Protein AF-A0A653XMH1-F1 (afdb_monomer_lite)

pLDDT: mean 83.37, std 12.78, range [44.31, 96.31]

Radius of gyration: 22.9 Å; chains: 1; bounding box: 42×37×76 Å

Secondary structure (DSSP, 8-state):
-PPPP--PPPTT-HHHHHHHHHHHHHHHHHHHHHTHHHHHHHHHHHHHHTTT-HHHHHHHHHHHTTS--HHHHHTT---SHHHHHHHHHHHHHHHHHHHHS----------

Foldseek 3Di:
DDDDPPPPDDCPGPVNVVVVVVVVVVVVVVVCVVCVVVVVVVLLVCLCVQVVHDLSVVVSVCVVVVVDHPVCLCVVVDVDPSSVVVNVVVVVVVVVVVVVPPPPPPPPDDD

Structure (mmCIF, N/CA/C/O backbone):
data_AF-A0A653XMH1-F1
#
_entry.id   AF-A0A653XMH1-F1
#
loop_
_atom_site.group_PDB
_atom_site.id
_atom_site.type_symbol
_atom_site.label_atom_id
_atom_site.label_alt_id
_atom_site.label_comp_id
_atom_site.label_asym_id
_atom_site.label_entity_id
_atom_site.label_seq_id
_atom_site.pdbx_PDB_ins_code
_atom_site.Cartn_x
_atom_site.Cartn_y
_atom_site.Cartn_z
_atom_site.occupancy
_atom_site.B_iso_or_equiv
_atom_site.auth_seq_id
_atom_site.auth_comp_id
_atom_site.auth_asym_id
_atom_site.auth_atom_id
_atom_site.pdbx_PDB_model_num
ATOM 1 N N . MET A 1 1 ? 11.667 9.298 -60.802 1.00 47.53 1 MET A N 1
ATOM 2 C CA . MET A 1 1 ? 12.768 8.736 -59.993 1.00 47.53 1 MET A CA 1
ATOM 3 C C . MET A 1 1 ? 12.244 8.487 -58.587 1.00 47.53 1 MET A C 1
ATOM 5 O O . MET A 1 1 ? 11.950 9.472 -57.920 1.00 47.53 1 MET A O 1
ATOM 9 N N . PRO A 1 2 ? 12.027 7.234 -58.154 1.00 53.34 2 PRO A N 1
ATOM 10 C CA . PRO A 1 2 ? 11.704 6.951 -56.759 1.00 53.34 2 PRO A CA 1
ATOM 11 C C . PRO A 1 2 ? 12.974 7.148 -55.913 1.00 53.34 2 PRO A C 1
ATOM 13 O O . PRO A 1 2 ? 14.045 6.677 -56.297 1.00 53.34 2 PRO A O 1
ATOM 16 N N . GLY A 1 3 ? 12.877 7.914 -54.824 1.00 49.59 3 GLY A N 1
ATOM 17 C CA . GLY A 1 3 ? 13.991 8.148 -53.899 1.00 49.59 3 GLY A CA 1
ATOM 18 C C . GLY A 1 3 ? 14.441 6.857 -53.201 1.00 49.59 3 GLY A C 1
ATOM 19 O O . GLY A 1 3 ? 13.668 5.895 -53.156 1.00 49.59 3 GLY A O 1
ATOM 20 N N . PRO A 1 4 ? 15.683 6.801 -52.685 1.00 58.59 4 PRO A N 1
ATOM 21 C CA . PRO A 1 4 ? 16.181 5.616 -51.996 1.00 58.59 4 PRO A CA 1
ATOM 22 C C . PRO A 1 4 ? 15.301 5.296 -50.776 1.00 58.59 4 PRO A C 1
ATOM 24 O O . PRO A 1 4 ? 14.762 6.219 -50.161 1.00 58.59 4 PRO A O 1
ATOM 27 N N . PRO A 1 5 ? 15.142 4.009 -50.415 1.00 58.31 5 PRO A N 1
ATOM 28 C CA . PRO A 1 5 ? 14.391 3.637 -49.227 1.00 58.31 5 PRO A CA 1
ATOM 29 C C . PRO A 1 5 ? 15.066 4.268 -48.012 1.00 58.31 5 PRO A C 1
ATOM 31 O O . PRO A 1 5 ? 16.265 4.082 -47.801 1.00 58.31 5 PRO A O 1
ATOM 34 N N . GLU A 1 6 ? 14.301 5.018 -47.222 1.00 60.41 6 GLU A N 1
ATOM 35 C CA . GLU A 1 6 ? 14.738 5.497 -45.917 1.00 60.41 6 GLU A CA 1
ATOM 36 C C . GLU A 1 6 ? 14.979 4.274 -45.027 1.00 60.41 6 GLU A C 1
ATOM 38 O O . GLU A 1 6 ? 14.080 3.745 -44.374 1.00 60.41 6 GLU A O 1
ATOM 43 N N . THR A 1 7 ? 16.202 3.749 -45.064 1.00 66.38 7 THR A N 1
ATOM 44 C CA . THR A 1 7 ? 16.659 2.726 -44.134 1.00 66.38 7 THR A CA 1
ATOM 45 C C . THR A 1 7 ? 16.568 3.325 -42.744 1.00 66.38 7 THR A C 1
ATOM 47 O O . THR A 1 7 ? 17.340 4.215 -42.388 1.00 66.38 7 THR A O 1
ATOM 50 N N . GLY A 1 8 ? 15.572 2.863 -41.989 1.00 62.50 8 GLY A N 1
ATOM 51 C CA . GLY A 1 8 ? 15.353 3.274 -40.614 1.00 62.50 8 GLY A CA 1
ATOM 52 C C . GLY A 1 8 ? 16.604 3.087 -39.746 1.00 62.50 8 GLY A C 1
ATOM 53 O O . GLY A 1 8 ? 17.553 2.399 -40.129 1.00 62.50 8 GLY A O 1
ATOM 54 N N . PRO A 1 9 ? 16.608 3.690 -38.551 1.00 68.06 9 PRO A N 1
ATOM 55 C CA . PRO A 1 9 ? 17.776 3.716 -37.686 1.00 68.06 9 PRO A CA 1
ATOM 56 C C . PRO A 1 9 ? 18.303 2.304 -37.398 1.00 68.06 9 PRO A C 1
ATOM 58 O O . PRO A 1 9 ? 17.546 1.442 -36.938 1.00 68.06 9 PRO A O 1
ATOM 61 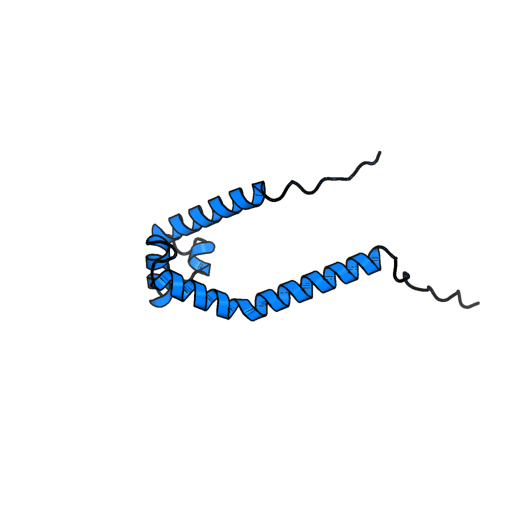N N . GLY A 1 10 ? 19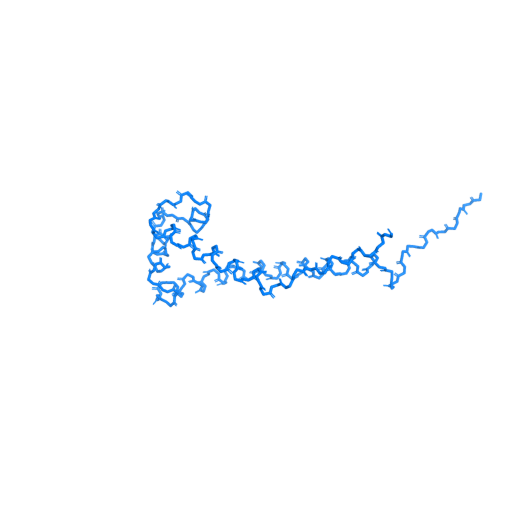.595 2.095 -37.676 1.00 71.00 10 GLY A N 1
ATOM 62 C CA . GLY A 1 10 ? 20.308 0.837 -37.448 1.00 71.00 10 GLY A CA 1
ATOM 63 C C . GLY A 1 10 ? 20.349 0.412 -35.970 1.00 71.00 10 GLY A C 1
ATOM 64 O O . GLY A 1 10 ? 19.949 1.176 -35.090 1.00 71.00 10 GLY A O 1
ATOM 65 N N . PRO A 1 11 ? 20.836 -0.802 -35.664 1.00 68.38 11 PRO A N 1
ATOM 66 C CA . PRO A 1 11 ? 20.733 -1.409 -34.331 1.00 68.38 11 PRO A CA 1
ATOM 67 C C . PRO A 1 11 ? 21.421 -0.606 -33.213 1.00 68.38 11 PRO A C 1
ATOM 69 O O . PRO A 1 11 ? 20.916 -0.571 -32.093 1.00 68.38 11 PRO A O 1
ATOM 72 N N . ASP A 1 12 ? 22.506 0.110 -33.520 1.00 77.12 12 ASP A N 1
ATOM 73 C CA . ASP A 1 12 ? 23.229 0.957 -32.557 1.00 77.12 12 ASP A CA 1
ATOM 74 C C . ASP A 1 12 ? 22.674 2.382 -32.436 1.00 77.12 12 ASP A C 1
ATOM 76 O O . ASP A 1 12 ? 23.215 3.221 -31.711 1.00 77.12 12 ASP A O 1
ATOM 80 N N . HIS A 1 13 ? 21.583 2.684 -33.140 1.00 84.38 13 HIS A N 1
ATOM 81 C CA . HIS A 1 13 ? 21.023 4.022 -33.152 1.00 84.38 13 HIS A CA 1
ATOM 82 C C . HIS A 1 13 ? 20.427 4.390 -31.781 1.00 84.38 13 HIS A C 1
ATOM 84 O O . HIS A 1 13 ? 19.673 3.604 -31.196 1.00 84.38 13 HIS A O 1
ATOM 90 N N . PRO A 1 14 ? 20.668 5.612 -31.271 1.00 85.00 14 PRO A N 1
ATOM 91 C CA . PRO A 1 14 ? 20.212 6.033 -29.945 1.00 85.00 14 PRO A CA 1
ATOM 92 C C . PRO A 1 14 ? 18.695 5.906 -29.745 1.00 85.00 14 PRO A C 1
ATOM 94 O O . PRO A 1 14 ? 18.259 5.501 -28.670 1.00 85.00 14 PRO A O 1
ATOM 97 N N . LEU A 1 15 ? 17.887 6.165 -30.782 1.00 85.38 15 LEU A N 1
ATOM 98 C CA . LEU A 1 15 ? 16.431 5.952 -30.711 1.00 85.38 15 LEU A CA 1
ATOM 99 C C . LEU A 1 15 ? 16.059 4.474 -30.520 1.00 85.38 15 LEU A C 1
ATOM 101 O O . LEU A 1 15 ? 15.177 4.179 -29.723 1.00 85.38 15 LEU A O 1
ATOM 105 N N . ARG A 1 16 ? 16.770 3.537 -31.164 1.00 83.50 16 ARG A N 1
ATOM 106 C CA . ARG A 1 16 ? 16.539 2.094 -30.982 1.00 83.50 16 ARG A CA 1
ATOM 107 C C . ARG A 1 16 ? 16.904 1.640 -29.575 1.00 83.50 16 ARG A C 1
ATOM 109 O O . ARG A 1 16 ? 16.170 0.870 -28.961 1.00 83.50 16 ARG A O 1
ATOM 116 N N . ARG A 1 17 ? 17.994 2.177 -29.020 1.00 85.31 17 ARG A N 1
ATOM 117 C CA . ARG A 1 17 ? 18.377 1.924 -27.626 1.00 85.31 17 ARG A CA 1
ATOM 118 C C . ARG A 1 17 ? 17.341 2.483 -26.642 1.00 85.31 17 ARG A C 1
ATOM 120 O O . ARG A 1 17 ? 16.994 1.798 -25.685 1.00 85.31 17 ARG A O 1
ATOM 127 N N . LEU A 1 18 ? 16.809 3.682 -26.890 1.00 90.44 18 LEU A N 1
ATOM 128 C CA . LEU A 1 18 ? 15.744 4.275 -26.073 1.00 90.44 18 LEU A CA 1
ATOM 129 C C . LEU A 1 18 ? 14.453 3.443 -26.131 1.00 90.44 18 LEU A C 1
ATOM 131 O O . LEU A 1 18 ? 13.849 3.174 -25.095 1.00 90.44 18 LEU A O 1
ATOM 135 N N . GLU A 1 19 ? 14.052 2.998 -27.323 1.00 89.69 19 GLU A N 1
ATOM 136 C CA . GLU A 1 19 ? 12.897 2.114 -27.521 1.00 89.69 19 GLU A CA 1
ATOM 137 C C . GLU A 1 19 ? 13.053 0.800 -26.748 1.00 89.69 19 GLU A C 1
ATOM 139 O O . GLU A 1 19 ? 12.112 0.373 -26.075 1.00 89.69 19 GLU A O 1
ATOM 144 N N . ALA A 1 20 ? 14.246 0.198 -26.783 1.00 88.50 20 ALA A N 1
ATOM 145 C CA . ALA A 1 20 ? 14.560 -1.019 -26.042 1.00 88.50 20 ALA A CA 1
ATOM 146 C C . ALA A 1 20 ? 14.493 -0.809 -24.518 1.00 88.50 20 ALA A C 1
ATOM 148 O O . ALA A 1 20 ? 13.884 -1.613 -23.811 1.00 88.50 20 ALA A O 1
ATOM 149 N N . VAL A 1 21 ? 15.041 0.298 -24.003 1.00 91.50 21 VAL A N 1
ATOM 150 C CA . VAL A 1 21 ? 14.936 0.655 -22.575 1.00 91.50 21 VAL A CA 1
ATOM 151 C C . VAL A 1 21 ? 13.478 0.884 -22.176 1.00 91.50 21 VAL A C 1
ATOM 153 O O . VAL A 1 21 ? 13.025 0.352 -21.164 1.00 91.50 21 VAL A O 1
ATOM 156 N N . ALA A 1 22 ? 12.710 1.613 -22.986 1.00 91.12 22 ALA A N 1
ATOM 157 C CA . ALA A 1 22 ? 11.294 1.852 -22.726 1.00 91.12 22 ALA A CA 1
ATOM 158 C C . ALA A 1 22 ? 10.480 0.547 -22.738 1.00 91.12 22 ALA A C 1
ATOM 160 O O . ALA A 1 22 ? 9.577 0.374 -21.918 1.00 91.12 22 ALA A O 1
ATOM 161 N N . ALA A 1 23 ? 10.800 -0.389 -23.637 1.00 91.69 23 ALA A N 1
ATOM 162 C CA . ALA A 1 23 ? 10.188 -1.715 -23.667 1.00 91.69 23 ALA A CA 1
ATOM 163 C C . ALA A 1 23 ? 10.539 -2.533 -22.415 1.00 91.69 23 ALA A C 1
ATOM 165 O O . ALA A 1 23 ? 9.647 -3.137 -21.820 1.00 91.69 23 ALA A O 1
ATOM 166 N N . SER A 1 24 ? 11.797 -2.487 -21.968 1.00 90.62 24 SER A N 1
ATOM 167 C CA . SER A 1 24 ? 12.235 -3.142 -20.731 1.00 90.62 24 SER A CA 1
ATOM 168 C C . SER A 1 24 ? 11.515 -2.584 -19.501 1.00 90.62 24 SER A C 1
ATOM 170 O O . SER A 1 24 ? 11.005 -3.355 -18.691 1.00 90.62 24 SER A O 1
ATOM 172 N N . LEU A 1 25 ? 11.404 -1.256 -19.389 1.00 90.00 25 LEU A N 1
ATOM 173 C CA . LEU A 1 25 ? 10.690 -0.596 -18.290 1.00 90.00 25 LEU A CA 1
ATOM 174 C C . LEU A 1 25 ? 9.203 -0.966 -18.268 1.00 90.00 25 LEU A C 1
ATOM 176 O O . LEU A 1 25 ? 8.656 -1.234 -17.200 1.00 90.00 25 LEU A O 1
ATOM 180 N N . ARG A 1 26 ? 8.547 -1.033 -19.434 1.00 90.75 26 ARG A N 1
ATOM 181 C CA . ARG A 1 26 ? 7.156 -1.507 -19.531 1.00 90.75 26 ARG A CA 1
ATOM 182 C C . ARG A 1 26 ? 7.024 -2.954 -19.059 1.00 90.75 26 ARG A C 1
ATOM 184 O O . ARG A 1 26 ? 6.193 -3.231 -18.203 1.00 90.75 26 ARG A O 1
ATOM 191 N N . ALA A 1 27 ? 7.889 -3.848 -19.535 1.00 90.44 27 ALA A N 1
ATOM 192 C CA . ALA A 1 27 ? 7.873 -5.254 -19.136 1.00 90.44 27 ALA A CA 1
ATOM 193 C C . ALA A 1 27 ? 8.169 -5.452 -17.637 1.00 90.44 27 ALA A C 1
ATOM 195 O O . ALA A 1 27 ? 7.649 -6.368 -17.002 1.00 90.44 27 ALA A O 1
ATOM 196 N N . GLU A 1 28 ? 9.026 -4.622 -17.045 1.00 88.19 28 GLU A N 1
ATOM 197 C CA . GLU A 1 28 ? 9.273 -4.622 -15.603 1.00 88.19 28 GLU A CA 1
ATOM 198 C C . GLU A 1 28 ? 8.065 -4.103 -14.817 1.00 88.19 28 GLU A C 1
ATOM 200 O O . GLU A 1 28 ? 7.640 -4.741 -13.854 1.00 88.19 28 GLU A O 1
ATOM 205 N N . HIS A 1 29 ? 7.458 -3.005 -15.264 1.00 82.44 29 HIS A N 1
ATOM 206 C CA . HIS A 1 29 ? 6.239 -2.468 -14.669 1.00 82.44 29 HIS A CA 1
ATOM 207 C C . HIS A 1 29 ? 5.084 -3.477 -14.728 1.00 82.44 29 HIS A C 1
ATOM 209 O O . HIS A 1 29 ? 4.406 -3.676 -13.721 1.00 82.44 29 HIS A O 1
ATOM 215 N N . ASP A 1 30 ? 4.893 -4.177 -15.846 1.00 87.94 30 ASP A N 1
ATOM 216 C CA . ASP A 1 30 ? 3.840 -5.187 -15.992 1.00 87.94 30 ASP A CA 1
ATOM 217 C C . ASP A 1 30 ? 4.076 -6.392 -15.073 1.00 87.94 30 ASP A C 1
ATOM 219 O O . ASP A 1 30 ? 3.157 -6.831 -14.377 1.00 87.94 30 ASP A O 1
ATOM 223 N N . ARG A 1 31 ? 5.324 -6.871 -14.969 1.00 87.56 31 ARG A N 1
ATOM 224 C CA . ARG A 1 31 ? 5.705 -7.907 -13.991 1.00 87.56 31 ARG A CA 1
ATOM 225 C C . ARG A 1 31 ? 5.468 -7.447 -12.556 1.00 87.56 31 ARG A C 1
ATOM 227 O O . ARG A 1 31 ? 4.946 -8.200 -11.731 1.00 87.56 31 ARG A O 1
ATOM 234 N N . TRP A 1 32 ? 5.802 -6.195 -12.252 1.00 83.75 32 TRP A N 1
ATOM 235 C CA . TRP A 1 32 ? 5.518 -5.618 -10.948 1.00 83.75 32 TRP A CA 1
ATOM 236 C C . TRP A 1 32 ? 4.008 -5.602 -10.692 1.00 83.75 32 TRP A C 1
ATOM 238 O O . TRP A 1 32 ? 3.572 -6.091 -9.649 1.00 83.75 32 TRP A O 1
ATOM 248 N N . ARG A 1 33 ? 3.185 -5.136 -11.637 1.00 83.44 33 ARG A N 1
ATOM 249 C CA . ARG A 1 33 ? 1.718 -5.138 -11.500 1.00 83.44 33 ARG A CA 1
ATOM 250 C C . ARG A 1 33 ? 1.155 -6.542 -11.304 1.00 83.44 33 ARG A C 1
ATOM 252 O O . ARG A 1 33 ? 0.301 -6.704 -10.434 1.00 83.44 33 ARG A O 1
ATOM 259 N N . ALA A 1 34 ? 1.660 -7.542 -12.026 1.00 84.50 34 ALA A N 1
ATOM 260 C CA . ALA A 1 34 ? 1.207 -8.928 -11.911 1.00 84.50 34 ALA A CA 1
ATOM 261 C C . ALA A 1 34 ? 1.349 -9.471 -10.475 1.00 84.50 34 ALA A C 1
ATOM 263 O O . ALA A 1 34 ? 0.414 -10.058 -9.942 1.00 84.50 34 ALA A O 1
ATOM 264 N N . GLY A 1 35 ? 2.463 -9.181 -9.792 1.00 84.81 35 GLY A N 1
ATOM 265 C CA . GLY A 1 35 ? 2.666 -9.583 -8.389 1.00 84.81 35 GLY A CA 1
ATOM 266 C C . GLY A 1 35 ? 2.084 -8.622 -7.340 1.00 84.81 35 GLY A C 1
ATOM 267 O O . GLY A 1 35 ? 2.332 -8.781 -6.144 1.00 84.81 35 GLY A O 1
ATOM 268 N N . SER A 1 36 ? 1.374 -7.564 -7.744 1.00 83.94 36 SER A N 1
ATOM 269 C CA . SER A 1 36 ? 0.930 -6.519 -6.809 1.00 83.94 36 SER A CA 1
ATOM 270 C C . SER A 1 36 ? -0.104 -7.020 -5.799 1.00 83.94 36 SER A C 1
ATOM 272 O O . SER A 1 36 ? -0.011 -6.660 -4.623 1.00 83.94 36 SER A O 1
ATOM 274 N N . ALA A 1 37 ? -1.025 -7.886 -6.232 1.00 81.75 37 ALA A N 1
ATOM 275 C CA . ALA A 1 37 ? -2.056 -8.477 -5.383 1.00 81.75 37 ALA A CA 1
ATOM 276 C C . ALA A 1 37 ? -1.450 -9.380 -4.299 1.00 81.75 37 ALA A C 1
ATOM 278 O O . ALA A 1 37 ? -1.771 -9.233 -3.122 1.00 81.75 37 ALA A O 1
ATOM 279 N N . GLU A 1 38 ? -0.505 -10.245 -4.672 1.00 86.88 38 GLU A N 1
ATOM 280 C CA . GLU A 1 38 ? 0.199 -11.123 -3.733 1.00 86.88 38 GLU A CA 1
ATOM 281 C C . GLU A 1 38 ? 0.990 -10.315 -2.699 1.00 86.88 38 GLU A C 1
ATOM 283 O O . GLU A 1 38 ? 0.866 -10.532 -1.493 1.00 86.88 38 GLU A O 1
ATOM 288 N N . ARG A 1 39 ? 1.730 -9.290 -3.142 1.00 87.69 39 ARG A N 1
ATOM 289 C CA . ARG A 1 39 ? 2.450 -8.400 -2.220 1.00 87.69 39 ARG A CA 1
ATOM 290 C C . ARG A 1 39 ? 1.503 -7.618 -1.309 1.00 87.69 39 ARG A C 1
ATOM 292 O O . ARG A 1 39 ? 1.849 -7.356 -0.158 1.00 87.69 39 ARG A O 1
ATOM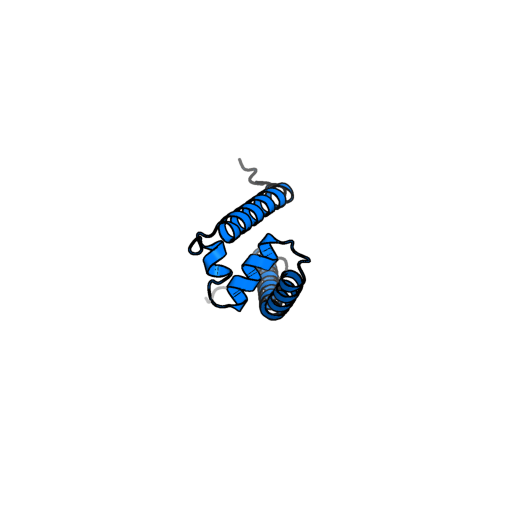 299 N N . ALA A 1 40 ? 0.330 -7.218 -1.800 1.00 85.12 40 ALA A N 1
ATOM 300 C CA . ALA A 1 40 ? -0.687 -6.569 -0.977 1.00 85.12 40 ALA A CA 1
ATOM 301 C C . ALA A 1 40 ? -1.240 -7.530 0.086 1.00 85.12 40 ALA A C 1
ATOM 303 O O . ALA A 1 40 ? -1.329 -7.146 1.252 1.00 85.12 40 ALA A O 1
ATOM 304 N N . ALA A 1 41 ? -1.517 -8.783 -0.281 1.00 87.50 41 ALA A N 1
ATOM 305 C CA . ALA A 1 41 ? -1.952 -9.819 0.650 1.00 87.50 41 ALA A CA 1
ATOM 306 C C . ALA A 1 41 ? -0.886 -10.112 1.720 1.00 87.50 41 ALA A C 1
ATOM 308 O O . ALA A 1 41 ? -1.202 -10.133 2.911 1.00 87.50 41 ALA A O 1
ATOM 309 N N . ALA A 1 42 ? 0.383 -10.247 1.319 1.00 91.00 42 ALA A N 1
ATOM 310 C CA . ALA A 1 42 ? 1.503 -10.462 2.233 1.00 91.00 42 ALA A CA 1
ATOM 311 C C . ALA A 1 42 ? 1.662 -9.305 3.234 1.00 91.00 42 ALA A C 1
ATOM 313 O O . ALA A 1 42 ? 1.775 -9.537 4.439 1.00 91.00 42 ALA A O 1
ATOM 314 N N . ARG A 1 43 ? 1.590 -8.052 2.760 1.00 87.75 43 ARG A N 1
ATOM 315 C CA . ARG A 1 43 ? 1.620 -6.868 3.635 1.00 87.75 43 ARG A CA 1
ATOM 316 C C . ARG A 1 43 ? 0.418 -6.805 4.570 1.00 87.75 43 ARG A C 1
ATOM 318 O O . ARG A 1 43 ? 0.599 -6.501 5.744 1.00 87.75 43 ARG A O 1
ATOM 325 N N . GLY A 1 44 ? -0.782 -7.124 4.086 1.00 90.31 44 GLY A N 1
ATOM 326 C CA . GLY A 1 44 ? -1.979 -7.193 4.926 1.00 90.31 44 GLY A CA 1
ATOM 327 C C . GLY A 1 44 ? -1.841 -8.242 6.032 1.00 90.31 44 GLY A C 1
ATOM 328 O O . GLY A 1 44 ? -2.184 -7.985 7.184 1.00 90.31 44 GLY A O 1
ATOM 329 N N . ALA A 1 45 ? -1.264 -9.405 5.719 1.00 91.69 45 ALA A N 1
ATOM 330 C CA . ALA A 1 45 ? -0.984 -10.441 6.707 1.00 91.69 45 ALA A CA 1
ATOM 331 C C . ALA A 1 45 ? 0.059 -9.988 7.748 1.00 91.69 45 ALA A C 1
ATOM 333 O O . ALA A 1 45 ? -0.173 -10.152 8.945 1.00 91.69 45 ALA A O 1
ATOM 334 N N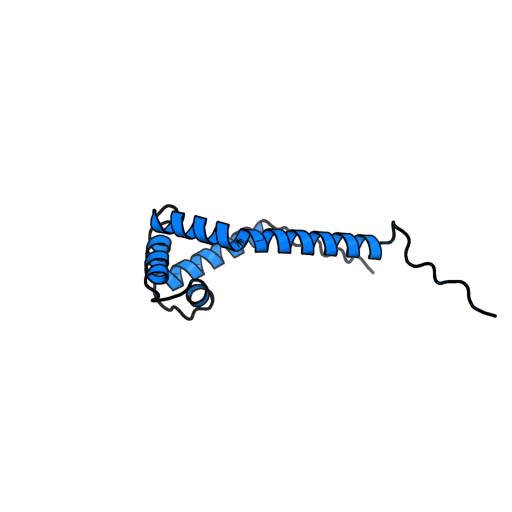 . ALA A 1 46 ? 1.159 -9.364 7.316 1.00 91.38 46 ALA A N 1
ATOM 335 C CA . ALA A 1 46 ? 2.173 -8.801 8.212 1.00 91.38 46 ALA A CA 1
ATOM 336 C C . ALA A 1 46 ? 1.600 -7.696 9.120 1.00 91.38 46 ALA A C 1
ATOM 338 O O . ALA A 1 46 ? 1.856 -7.672 10.325 1.00 91.38 46 ALA A O 1
ATOM 339 N N . ALA A 1 47 ? 0.754 -6.820 8.569 1.00 92.06 47 ALA A N 1
ATOM 340 C CA . ALA A 1 47 ? 0.045 -5.793 9.325 1.00 92.06 47 ALA A CA 1
ATOM 341 C C . ALA A 1 47 ? -0.856 -6.400 10.410 1.00 92.06 47 ALA A C 1
ATOM 343 O O . ALA A 1 47 ? -0.785 -5.978 11.562 1.00 92.06 47 ALA A O 1
ATOM 344 N N . ARG A 1 48 ? -1.648 -7.432 10.081 1.00 91.38 48 ARG A N 1
ATOM 345 C CA . ARG A 1 48 ? -2.507 -8.134 11.056 1.00 91.38 48 ARG A CA 1
ATOM 346 C C . ARG A 1 48 ? -1.713 -8.750 12.209 1.00 91.38 48 ARG A C 1
ATOM 348 O O . ARG A 1 48 ? -2.146 -8.658 13.360 1.00 91.38 48 ARG A O 1
ATOM 355 N N . ARG A 1 49 ? -0.543 -9.324 11.909 1.00 93.56 49 ARG A N 1
ATOM 356 C CA . ARG A 1 49 ? 0.392 -9.871 12.909 1.00 93.56 49 ARG A CA 1
ATOM 357 C C . ARG A 1 49 ? 1.117 -8.793 13.724 1.00 93.56 49 ARG A C 1
ATOM 359 O O . ARG A 1 49 ? 1.708 -9.110 14.746 1.00 93.56 49 ARG A O 1
ATOM 366 N N . GLY A 1 50 ? 1.038 -7.525 13.315 1.00 89.69 50 GLY A N 1
ATOM 367 C CA . GLY A 1 50 ? 1.678 -6.402 14.003 1.00 89.69 50 GLY A CA 1
ATOM 368 C C . GLY A 1 50 ? 3.147 -6.186 13.641 1.00 89.69 50 GLY A C 1
ATOM 369 O O . GLY A 1 50 ? 3.790 -5.324 14.231 1.00 89.69 50 GLY A O 1
ATOM 370 N N . GLU A 1 51 ? 3.670 -6.898 12.642 1.00 92.19 51 GLU A N 1
ATOM 371 C CA . GLU A 1 51 ? 5.075 -6.811 12.207 1.00 92.19 51 GLU A CA 1
ATOM 372 C C . GLU A 1 51 ? 5.424 -5.443 11.608 1.00 92.19 51 GLU A C 1
ATOM 374 O O . GLU A 1 51 ? 6.576 -5.024 11.617 1.00 92.19 51 GLU A O 1
ATOM 379 N N . LEU A 1 52 ? 4.414 -4.724 11.110 1.00 85.50 52 LEU A N 1
ATOM 380 C CA . LEU A 1 52 ? 4.551 -3.375 10.553 1.00 85.50 52 LEU A CA 1
ATOM 381 C C . LEU A 1 52 ? 4.290 -2.271 11.595 1.00 85.50 52 LEU A C 1
ATOM 383 O O . LEU A 1 52 ? 4.202 -1.094 11.248 1.00 85.50 52 LEU A O 1
ATOM 387 N N . GLY A 1 53 ? 4.153 -2.648 12.868 1.00 87.31 53 GLY A N 1
ATOM 388 C CA . GLY A 1 53 ? 3.895 -1.746 13.981 1.00 87.31 53 GLY A CA 1
ATOM 389 C C . GLY A 1 53 ? 2.406 -1.550 14.309 1.00 87.31 53 GLY A C 1
ATOM 390 O O . GLY A 1 53 ? 1.517 -1.872 13.513 1.00 87.31 53 GLY A O 1
ATOM 391 N N . PRO A 1 54 ? 2.113 -1.000 15.502 1.00 86.75 54 PRO A N 1
ATOM 392 C CA . PRO A 1 54 ? 0.757 -0.935 16.049 1.00 86.75 54 PRO A CA 1
ATOM 393 C C . PRO A 1 54 ? -0.193 -0.055 15.225 1.00 86.75 54 PRO A C 1
ATOM 395 O O . PRO A 1 54 ? -1.329 -0.455 14.989 1.00 86.75 54 PRO A O 1
ATOM 398 N N . GLY A 1 55 ? 0.273 1.090 14.712 1.00 87.50 55 GLY A N 1
ATOM 399 C CA . GLY A 1 55 ? -0.566 1.981 13.897 1.00 87.50 55 GLY A CA 1
ATOM 400 C C . GLY A 1 55 ? -0.971 1.372 12.549 1.00 87.50 55 GLY A C 1
ATOM 401 O O . GLY A 1 55 ? -2.088 1.578 12.079 1.00 87.50 55 GLY A O 1
ATOM 402 N N . VAL A 1 56 ? -0.094 0.567 11.939 1.00 89.81 56 VAL A N 1
ATOM 403 C CA . VAL A 1 56 ? -0.402 -0.146 10.689 1.00 89.81 56 VAL A CA 1
ATOM 404 C C . VAL A 1 56 ? -1.363 -1.304 10.949 1.00 89.81 56 VAL A C 1
ATOM 406 O O . VAL A 1 56 ? -2.268 -1.533 10.150 1.00 89.81 56 VAL A O 1
ATOM 409 N N . ARG A 1 57 ? -1.218 -2.001 12.082 1.00 93.38 57 ARG A N 1
ATOM 410 C CA . ARG A 1 57 ? -2.164 -3.040 12.509 1.00 93.38 57 ARG A CA 1
ATOM 411 C C . ARG A 1 57 ? -3.566 -2.477 12.737 1.00 93.38 57 ARG A C 1
ATOM 413 O O . ARG A 1 57 ? -4.535 -3.066 12.266 1.00 93.38 57 ARG A O 1
ATOM 420 N N . GLU A 1 58 ? -3.673 -1.333 13.410 1.00 92.31 58 GLU A N 1
ATOM 421 C CA . GLU A 1 58 ? -4.946 -0.633 13.622 1.00 92.31 58 GLU A CA 1
ATOM 422 C C . GLU A 1 58 ? -5.601 -0.240 12.290 1.00 92.31 58 GLU A C 1
ATOM 424 O O . GLU A 1 58 ? -6.771 -0.547 12.051 1.00 92.31 58 GLU A O 1
ATOM 429 N N . LEU A 1 59 ? -4.836 0.376 11.381 1.00 94.00 59 LEU A N 1
ATOM 430 C CA . LEU A 1 59 ? -5.324 0.726 10.047 1.00 94.00 59 LEU A CA 1
ATOM 431 C C . LEU A 1 59 ? -5.765 -0.493 9.244 1.00 94.00 59 LEU A C 1
ATOM 433 O O . LEU A 1 59 ? -6.819 -0.448 8.614 1.00 94.00 59 LEU A O 1
ATOM 437 N N . GLN A 1 60 ? -5.003 -1.586 9.287 1.00 94.62 60 GLN A N 1
ATOM 438 C CA . GLN A 1 60 ? -5.387 -2.815 8.604 1.00 94.62 60 GLN A CA 1
ATOM 439 C C . GLN A 1 60 ? -6.686 -3.387 9.177 1.00 94.62 60 GLN A C 1
ATOM 441 O O . GLN A 1 60 ? -7.535 -3.809 8.402 1.00 94.62 60 GLN A O 1
ATOM 446 N N . GLY A 1 61 ? -6.894 -3.325 10.496 1.00 94.38 61 GLY A N 1
ATOM 447 C CA . GLY A 1 61 ? -8.169 -3.699 11.111 1.00 94.38 61 GLY A CA 1
ATOM 448 C C . GLY A 1 61 ? -9.342 -2.856 10.601 1.00 94.38 61 GLY A C 1
ATOM 449 O O . GLY A 1 61 ? -10.405 -3.393 10.303 1.00 94.38 61 GLY A O 1
ATOM 450 N N . ARG A 1 62 ? -9.145 -1.544 10.417 1.00 94.94 62 ARG A N 1
ATOM 451 C CA . ARG A 1 62 ? -10.163 -0.650 9.830 1.00 94.94 62 ARG A CA 1
ATOM 452 C C . ARG A 1 62 ? -10.453 -0.972 8.362 1.00 94.94 62 ARG A C 1
ATOM 454 O O . ARG A 1 62 ? -11.606 -0.888 7.947 1.00 94.94 62 ARG A O 1
ATOM 461 N N . VAL A 1 63 ? -9.425 -1.324 7.588 1.00 94.44 63 VAL A N 1
ATOM 462 C CA . VAL A 1 63 ? -9.566 -1.762 6.189 1.00 94.44 63 VAL A CA 1
ATOM 463 C C . VAL A 1 63 ? -10.320 -3.090 6.115 1.00 94.44 63 VAL A C 1
ATOM 465 O O . VAL A 1 63 ? -11.261 -3.207 5.337 1.00 94.44 63 VAL A O 1
ATOM 468 N N . ASP A 1 64 ? -9.957 -4.058 6.958 1.00 94.44 64 ASP A N 1
ATOM 469 C CA . ASP A 1 64 ? -10.602 -5.374 7.021 1.00 94.44 64 ASP A CA 1
ATOM 470 C C . ASP A 1 64 ? -12.079 -5.254 7.455 1.00 94.44 64 ASP A C 1
ATOM 472 O O . ASP A 1 64 ? -12.930 -5.987 6.961 1.00 94.44 64 ASP A O 1
ATOM 476 N N . ALA A 1 65 ? -12.406 -4.282 8.315 1.00 95.06 65 ALA A N 1
ATOM 477 C CA . ALA A 1 65 ? -13.777 -3.963 8.724 1.00 95.06 65 ALA A CA 1
ATOM 478 C C . ALA A 1 65 ? -14.572 -3.128 7.695 1.00 95.06 65 ALA A C 1
ATOM 480 O O . ALA A 1 65 ? -15.712 -2.754 7.963 1.00 95.06 65 ALA A O 1
ATOM 481 N N . GLY A 1 66 ? -13.982 -2.776 6.546 1.00 94.31 66 GLY A N 1
ATOM 482 C CA . GLY A 1 66 ? -14.636 -1.961 5.514 1.00 94.31 66 GLY A CA 1
ATOM 483 C C . GLY A 1 66 ? -14.872 -0.495 5.904 1.00 94.31 66 GLY A C 1
ATOM 484 O O . GLY A 1 66 ? -15.561 0.228 5.189 1.00 94.31 66 GLY A O 1
ATOM 485 N N . LEU A 1 67 ? -14.290 -0.029 7.014 1.00 94.94 67 LEU A N 1
ATOM 486 C CA . LEU A 1 67 ? -14.444 1.346 7.508 1.00 94.94 67 LEU A CA 1
ATOM 487 C C . LEU A 1 67 ? -13.627 2.359 6.696 1.00 94.94 67 LEU A C 1
ATOM 489 O O . LEU A 1 67 ? -13.860 3.564 6.777 1.00 94.94 67 LEU A O 1
ATOM 493 N N . THR A 1 68 ? -12.619 1.882 5.969 1.00 95.62 68 THR A N 1
ATOM 494 C CA . THR A 1 68 ? -11.728 2.694 5.140 1.00 95.62 68 THR A CA 1
ATOM 495 C C . THR A 1 68 ? -11.040 1.830 4.086 1.00 95.62 68 THR A C 1
ATOM 497 O O . THR A 1 68 ? -11.191 0.611 4.060 1.00 95.62 68 THR A O 1
ATOM 500 N N . THR A 1 69 ? -10.246 2.453 3.221 1.00 94.69 69 THR A N 1
ATOM 501 C CA . THR A 1 69 ? -9.351 1.755 2.292 1.00 94.69 69 THR A CA 1
ATOM 502 C C . THR A 1 69 ? -7.959 2.367 2.355 1.00 94.69 69 THR A C 1
ATOM 504 O O . THR A 1 69 ? -7.806 3.547 2.669 1.00 94.69 69 THR A O 1
ATOM 507 N N . TRP A 1 70 ? -6.927 1.601 1.993 1.00 91.31 70 TRP A N 1
ATOM 508 C CA . TRP A 1 70 ? -5.569 2.144 1.864 1.00 91.31 70 TRP A CA 1
ATOM 509 C C . TRP A 1 70 ? -5.507 3.342 0.901 1.00 91.31 70 TRP A C 1
ATOM 511 O O . TRP A 1 70 ? -4.783 4.297 1.168 1.00 91.31 70 TRP A O 1
ATOM 521 N N . ALA A 1 71 ? -6.319 3.342 -0.162 1.00 91.56 71 ALA A N 1
ATOM 522 C CA . ALA A 1 71 ? -6.454 4.493 -1.056 1.00 91.56 71 ALA A CA 1
ATOM 523 C C . ALA A 1 71 ? -7.051 5.709 -0.328 1.00 91.56 71 ALA A C 1
ATOM 525 O O . ALA A 1 71 ? -6.485 6.793 -0.375 1.00 91.56 71 ALA A O 1
ATOM 526 N N . ALA A 1 72 ? -8.140 5.533 0.429 1.00 93.06 72 ALA A N 1
ATOM 527 C CA . ALA A 1 72 ? -8.732 6.616 1.215 1.00 93.06 72 ALA A CA 1
ATOM 528 C C . ALA A 1 72 ? -7.769 7.173 2.279 1.00 93.06 72 ALA A C 1
ATOM 530 O O . ALA A 1 72 ? -7.777 8.377 2.540 1.00 93.06 72 ALA A O 1
ATOM 531 N N . VAL A 1 73 ? -6.922 6.324 2.867 1.00 94.00 73 VAL A N 1
ATOM 532 C CA . VAL A 1 73 ? -5.861 6.739 3.794 1.00 94.00 73 VAL A CA 1
ATOM 533 C C . VAL A 1 73 ? -4.829 7.609 3.089 1.00 94.00 73 VAL A C 1
ATOM 535 O O . VAL A 1 73 ? -4.540 8.696 3.586 1.00 94.00 73 VAL A O 1
ATOM 538 N N . LEU A 1 74 ? -4.293 7.165 1.950 1.00 91.12 74 LEU A N 1
ATOM 539 C CA . LEU A 1 74 ? -3.245 7.881 1.217 1.00 91.12 74 LEU A CA 1
ATOM 540 C C . LEU A 1 74 ? -3.754 9.187 0.592 1.00 91.12 74 LEU A C 1
ATOM 542 O O . LEU A 1 74 ? -3.088 10.210 0.722 1.00 91.12 74 LEU A O 1
ATOM 546 N N . ASP A 1 75 ? -4.963 9.181 0.029 1.00 92.6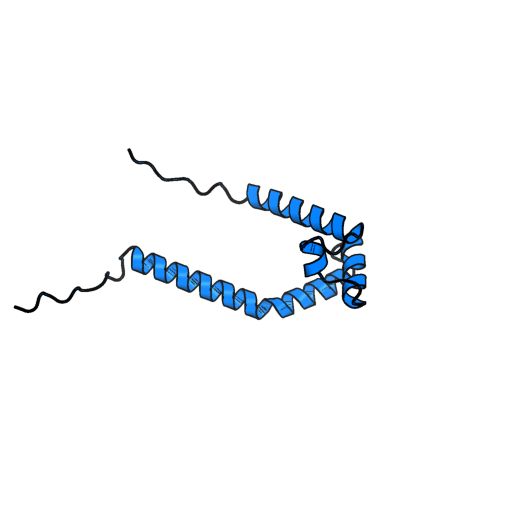2 75 ASP A N 1
ATOM 547 C CA . ASP A 1 75 ? -5.598 10.355 -0.590 1.00 92.62 75 ASP A CA 1
ATOM 548 C C . ASP A 1 75 ? -6.107 11.381 0.442 1.00 92.62 75 ASP A C 1
ATOM 550 O O . ASP A 1 75 ? -6.644 12.426 0.080 1.00 92.62 75 ASP A O 1
ATOM 554 N N . GLY A 1 76 ? -6.018 11.081 1.743 1.00 93.56 76 GLY A N 1
ATOM 555 C CA . GLY A 1 76 ? -6.449 11.988 2.811 1.00 93.56 76 GLY A CA 1
ATOM 556 C C . GLY A 1 76 ? -7.950 11.983 3.120 1.00 93.56 76 GLY A C 1
ATOM 557 O O . GLY A 1 76 ? -8.397 12.750 3.973 1.00 93.56 76 GLY A O 1
ATOM 558 N N . ARG A 1 77 ? -8.734 11.109 2.480 1.00 96.31 77 ARG A N 1
ATOM 559 C CA . ARG A 1 77 ? -10.172 10.944 2.758 1.00 96.31 77 ARG A CA 1
ATOM 560 C C . ARG A 1 77 ? -10.425 10.337 4.140 1.00 96.31 77 ARG A C 1
ATOM 562 O O . ARG A 1 77 ? -11.373 10.742 4.809 1.00 96.31 77 ARG A O 1
ATOM 569 N N . ASP A 1 78 ? -9.560 9.430 4.594 1.00 93.88 78 ASP A N 1
ATOM 570 C CA . ASP A 1 78 ? -9.541 8.987 5.990 1.00 93.88 78 ASP A CA 1
ATOM 571 C C . ASP A 1 78 ? -8.774 10.004 6.850 1.00 93.88 78 ASP A C 1
ATOM 573 O O . ASP A 1 78 ? -7.554 10.181 6.724 1.00 93.88 78 ASP A O 1
ATOM 577 N N . ARG A 1 79 ? -9.513 10.694 7.723 1.00 93.44 79 ARG A N 1
ATOM 578 C CA . ARG A 1 79 ? -8.995 11.756 8.599 1.00 93.44 79 ARG A CA 1
ATOM 579 C C . ARG A 1 79 ? -8.674 11.281 10.015 1.00 93.44 79 ARG A C 1
ATOM 581 O O . ARG A 1 79 ? -8.398 12.109 10.877 1.00 93.44 79 ARG A O 1
ATOM 588 N N . THR A 1 80 ? -8.727 9.978 10.279 1.00 91.19 80 THR A N 1
ATOM 589 C CA . THR A 1 80 ? -8.365 9.447 11.598 1.00 91.19 80 THR A CA 1
ATOM 590 C C . THR A 1 80 ? -6.897 9.702 11.928 1.00 91.19 80 THR A C 1
ATOM 592 O O . THR A 1 80 ? -6.056 9.855 11.039 1.00 91.19 80 THR A O 1
ATOM 595 N N . VAL A 1 81 ? -6.577 9.722 13.226 1.00 89.88 81 VAL A N 1
ATOM 596 C CA . VAL A 1 81 ? -5.203 9.913 13.717 1.00 89.88 81 VAL A CA 1
ATOM 597 C C . VAL A 1 81 ? -4.271 8.842 13.149 1.00 89.88 81 VAL A C 1
ATOM 599 O O . VAL A 1 81 ? -3.188 9.170 12.668 1.00 89.88 81 VAL A O 1
ATOM 602 N N . ALA A 1 82 ? -4.712 7.582 13.116 1.00 87.56 82 ALA A N 1
ATOM 603 C CA . ALA A 1 82 ? -3.938 6.491 12.535 1.00 87.56 82 ALA A CA 1
ATOM 604 C C . ALA A 1 82 ? -3.639 6.732 11.042 1.00 87.56 82 ALA A C 1
ATOM 606 O O . ALA A 1 82 ? -2.488 6.612 10.619 1.00 87.56 82 ALA A O 1
ATOM 607 N N . ALA A 1 83 ? -4.634 7.159 10.254 1.00 91.38 83 ALA A N 1
ATOM 608 C CA . ALA A 1 83 ? -4.458 7.469 8.833 1.00 91.38 83 ALA A CA 1
ATOM 609 C C . ALA A 1 83 ? -3.511 8.659 8.602 1.00 91.38 83 ALA A C 1
ATOM 611 O O . ALA A 1 83 ? -2.652 8.609 7.719 1.00 91.38 83 ALA A O 1
ATOM 612 N N . ALA A 1 84 ? -3.625 9.710 9.419 1.00 92.00 84 ALA A N 1
ATOM 613 C CA . ALA A 1 84 ? -2.722 10.856 9.376 1.00 92.00 84 ALA A CA 1
ATOM 614 C C . ALA A 1 84 ? -1.272 10.460 9.702 1.00 92.00 84 ALA A C 1
ATOM 616 O O . ALA A 1 84 ? -0.356 10.830 8.964 1.00 92.00 84 ALA A O 1
ATOM 617 N N . SER A 1 85 ? -1.063 9.653 10.745 1.00 89.62 85 SER A N 1
ATOM 618 C CA . SER A 1 85 ? 0.257 9.125 11.101 1.00 89.62 85 SER A CA 1
ATOM 619 C C . SER A 1 85 ? 0.847 8.250 9.997 1.00 89.62 85 SER A C 1
ATOM 621 O O . SER A 1 85 ? 2.025 8.392 9.674 1.00 89.62 85 SER A O 1
ATOM 623 N N . ALA A 1 86 ? 0.044 7.394 9.357 1.00 88.81 86 ALA A N 1
ATOM 624 C CA . ALA A 1 86 ? 0.515 6.581 8.238 1.00 88.81 86 ALA A CA 1
ATOM 625 C C . ALA A 1 86 ? 0.937 7.429 7.032 1.00 88.81 86 ALA A C 1
ATOM 627 O O . ALA A 1 86 ? 2.010 7.196 6.477 1.00 88.81 86 ALA A O 1
ATOM 628 N N . ARG A 1 87 ? 0.157 8.452 6.656 1.00 91.81 87 ARG A N 1
ATOM 629 C CA . ARG A 1 87 ? 0.555 9.388 5.590 1.00 91.81 87 ARG A CA 1
ATOM 630 C C . ARG A 1 87 ? 1.863 10.101 5.915 1.00 91.81 87 ARG A C 1
ATOM 632 O O . ARG A 1 87 ? 2.737 10.182 5.056 1.00 91.81 87 ARG A O 1
ATOM 639 N N . ARG A 1 88 ? 2.016 10.584 7.152 1.00 89.69 88 ARG A N 1
ATOM 640 C CA . ARG A 1 88 ? 3.254 11.226 7.613 1.00 89.69 88 ARG A CA 1
ATOM 641 C C . ARG A 1 88 ? 4.450 10.284 7.481 1.00 89.69 88 ARG A C 1
ATOM 643 O O . ARG A 1 88 ? 5.471 10.670 6.928 1.00 89.69 88 ARG A O 1
ATOM 650 N N . HIS A 1 89 ? 4.297 9.042 7.921 1.00 86.75 89 HIS A N 1
ATOM 651 C CA . HIS A 1 89 ? 5.347 8.033 7.844 1.00 86.75 89 HIS A CA 1
ATOM 652 C C . HIS A 1 89 ? 5.759 7.714 6.398 1.00 86.75 89 HIS A C 1
ATOM 654 O O . HIS A 1 89 ? 6.946 7.581 6.100 1.00 86.75 89 HIS A O 1
ATOM 660 N N . VAL A 1 90 ? 4.788 7.627 5.481 1.00 86.38 90 VAL A N 1
ATOM 661 C CA . VAL A 1 90 ? 5.053 7.467 4.042 1.00 86.38 90 VAL A CA 1
ATOM 662 C C . VAL A 1 90 ? 5.806 8.678 3.494 1.00 86.38 90 VAL A C 1
ATOM 664 O O . VAL A 1 90 ? 6.811 8.501 2.811 1.00 86.38 90 VAL A O 1
ATOM 667 N N . ALA A 1 91 ? 5.371 9.897 3.820 1.00 86.00 91 ALA A N 1
ATOM 668 C CA . ALA A 1 91 ? 6.046 11.118 3.387 1.00 86.00 91 ALA A CA 1
ATOM 669 C C . ALA A 1 91 ? 7.504 11.176 3.877 1.00 86.00 91 ALA A C 1
ATOM 671 O O . ALA A 1 91 ? 8.400 11.478 3.093 1.00 86.00 91 ALA A O 1
ATOM 672 N N . GLU A 1 92 ? 7.759 10.816 5.138 1.00 87.50 92 GLU A N 1
ATOM 673 C CA . GLU A 1 92 ? 9.109 10.745 5.713 1.00 87.50 92 GLU A CA 1
ATOM 674 C C . GLU A 1 92 ? 10.000 9.741 4.960 1.00 87.50 92 GLU A C 1
ATOM 676 O O . GLU A 1 92 ? 11.115 10.093 4.572 1.00 87.50 92 GLU A O 1
ATOM 681 N N . ARG A 1 93 ? 9.498 8.530 4.663 1.00 85.56 93 ARG A N 1
ATOM 682 C CA . ARG A 1 93 ? 10.237 7.539 3.854 1.00 85.56 93 ARG A CA 1
ATOM 683 C C . ARG A 1 93 ? 10.521 8.026 2.437 1.00 85.56 93 ARG A C 1
ATOM 685 O O . ARG A 1 93 ? 11.593 7.764 1.905 1.00 85.56 93 ARG A O 1
ATOM 692 N N . LEU A 1 94 ? 9.568 8.701 1.797 1.00 84.12 94 LEU A N 1
ATOM 693 C CA . LEU A 1 94 ? 9.767 9.218 0.441 1.00 84.12 94 LEU A CA 1
ATOM 694 C C . LEU A 1 94 ? 10.847 10.303 0.411 1.00 84.12 94 LEU A C 1
ATOM 696 O O . LEU A 1 94 ? 11.664 10.316 -0.505 1.00 84.12 94 LEU A O 1
ATOM 700 N N . VAL A 1 95 ? 10.892 11.168 1.429 1.00 85.75 95 VAL A N 1
ATOM 701 C CA . VAL A 1 95 ? 11.969 12.155 1.591 1.00 85.75 95 VAL A CA 1
ATOM 702 C C . VAL A 1 95 ? 13.320 11.468 1.798 1.00 85.75 95 VAL A C 1
ATOM 704 O O . VAL A 1 95 ? 14.312 11.900 1.218 1.00 85.75 95 VAL A O 1
ATOM 707 N N . GLU A 1 96 ? 13.376 10.400 2.594 1.00 84.25 96 GLU A N 1
ATOM 708 C CA . GLU A 1 96 ? 14.593 9.606 2.795 1.00 84.25 96 GLU A CA 1
ATOM 709 C C . GLU A 1 96 ? 15.074 8.954 1.490 1.00 84.25 96 GLU A C 1
ATOM 711 O O . GLU A 1 96 ? 16.228 9.127 1.103 1.00 84.25 96 GLU A O 1
ATOM 716 N N . LEU A 1 97 ? 14.179 8.291 0.754 1.00 83.44 97 LEU A N 1
ATOM 717 C CA . LEU A 1 97 ? 14.490 7.683 -0.543 1.00 83.44 97 LEU A CA 1
ATOM 718 C C . LEU A 1 97 ? 14.956 8.719 -1.570 1.00 83.44 97 LEU A C 1
ATOM 720 O O . LEU A 1 97 ? 15.923 8.476 -2.289 1.00 83.44 97 LEU A O 1
ATOM 72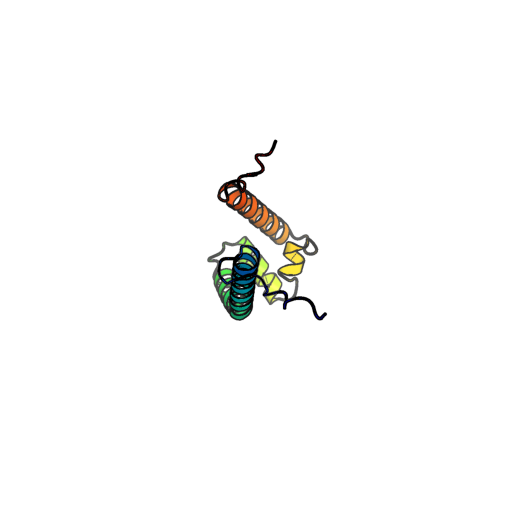4 N N . ALA A 1 98 ? 14.319 9.890 -1.614 1.00 83.69 98 ALA A N 1
ATOM 725 C CA . ALA A 1 98 ? 14.712 10.975 -2.510 1.00 83.69 98 ALA A CA 1
ATOM 726 C C . ALA A 1 98 ? 16.134 11.494 -2.237 1.00 83.69 98 ALA A C 1
ATOM 728 O O . ALA A 1 98 ? 16.756 12.040 -3.140 1.00 83.69 98 ALA A O 1
ATOM 729 N N . ARG A 1 99 ? 16.666 11.315 -1.020 1.00 86.25 99 ARG A N 1
ATOM 730 C CA . ARG A 1 99 ? 18.062 11.652 -0.686 1.00 86.25 99 ARG A CA 1
ATOM 731 C C . ARG A 1 99 ? 19.056 10.582 -1.134 1.00 86.25 99 ARG A C 1
ATOM 733 O O . ARG A 1 99 ? 20.221 10.901 -1.339 1.00 86.25 99 ARG A O 1
ATOM 740 N N . LEU A 1 100 ? 18.611 9.330 -1.258 1.00 83.75 100 LEU A N 1
ATOM 741 C CA . LEU A 1 100 ? 19.437 8.203 -1.705 1.00 83.75 100 LEU A CA 1
ATOM 742 C C . LEU A 1 100 ? 19.566 8.137 -3.228 1.00 83.75 100 LEU A C 1
ATOM 744 O O . LEU A 1 100 ? 20.528 7.567 -3.736 1.00 83.75 100 LEU A O 1
ATOM 748 N N . VAL A 1 101 ? 18.610 8.716 -3.955 1.00 77.44 101 VAL A N 1
ATOM 749 C CA . VAL A 1 101 ? 18.722 8.907 -5.399 1.00 77.44 101 VAL A CA 1
ATOM 750 C C . VAL A 1 101 ? 19.519 10.195 -5.623 1.00 77.44 101 VAL A C 1
ATOM 752 O O . VAL A 1 101 ? 18.979 11.274 -5.366 1.00 77.44 101 VAL A O 1
ATOM 755 N N . PRO A 1 102 ? 20.792 10.133 -6.068 1.00 64.50 102 PRO A N 1
ATOM 756 C CA . PRO A 1 102 ? 21.522 11.347 -6.407 1.00 64.50 102 PRO A CA 1
ATOM 757 C C . PRO A 1 102 ? 20.713 12.124 -7.452 1.00 64.50 102 PRO A C 1
ATOM 759 O O . PRO A 1 102 ? 20.074 11.497 -8.307 1.00 64.50 102 PRO A O 1
ATOM 762 N N . PRO A 1 103 ? 20.694 13.470 -7.394 1.00 62.16 103 PRO A N 1
ATOM 763 C CA . PRO A 1 103 ? 20.056 14.247 -8.443 1.00 62.16 103 PRO A CA 1
ATOM 764 C C . PRO A 1 103 ? 20.638 13.762 -9.766 1.00 62.16 103 PRO A C 1
ATOM 766 O O . PRO A 1 103 ? 21.858 13.729 -9.912 1.00 62.16 103 PRO A O 1
ATOM 769 N N . ALA A 1 104 ? 19.774 13.321 -10.687 1.00 63.84 104 ALA A N 1
ATOM 770 C CA . ALA A 1 104 ? 20.211 12.954 -12.023 1.00 63.84 104 ALA A CA 1
ATOM 771 C C . ALA A 1 104 ? 21.053 14.121 -12.532 1.00 63.84 104 ALA A C 1
ATOM 773 O O . ALA A 1 104 ? 20.536 15.243 -12.608 1.00 63.84 104 ALA A O 1
ATOM 774 N N . ASP A 1 105 ? 22.346 13.868 -12.760 1.00 56.84 105 ASP A N 1
ATOM 775 C CA . ASP A 1 105 ? 23.279 14.863 -13.264 1.00 56.84 105 ASP A CA 1
ATOM 776 C C . ASP A 1 105 ? 22.568 15.573 -14.408 1.00 56.84 105 ASP A C 1
ATOM 778 O O . ASP A 1 105 ? 22.238 14.961 -15.430 1.00 56.84 105 ASP A O 1
ATOM 782 N N . ARG A 1 106 ? 22.267 16.863 -14.219 1.00 56.78 106 ARG A N 1
ATOM 783 C CA . ARG A 1 106 ? 21.798 17.726 -15.301 1.00 56.78 106 ARG A CA 1
ATOM 784 C C . ARG A 1 106 ? 22.998 17.963 -16.205 1.00 56.78 106 ARG A C 1
ATOM 786 O O . ARG A 1 106 ? 23.575 19.044 -16.244 1.00 56.78 106 ARG A O 1
ATOM 793 N N . GLY A 1 107 ? 23.394 16.914 -16.914 1.00 55.50 107 GLY A N 1
ATOM 794 C CA . GLY A 1 107 ? 24.320 16.938 -18.022 1.00 55.50 107 GLY A CA 1
ATOM 795 C C . GLY A 1 107 ? 23.645 17.606 -19.208 1.00 55.50 107 GLY A C 1
ATOM 796 O O . GLY A 1 107 ? 23.316 16.955 -20.189 1.00 55.50 107 GLY A O 1
ATOM 797 N N . VAL A 1 108 ? 23.449 18.917 -19.115 1.00 57.41 108 VAL A N 1
ATOM 798 C CA . VAL A 1 108 ? 23.389 19.788 -20.285 1.00 57.41 108 VAL A CA 1
ATOM 799 C C . VAL A 1 108 ? 24.543 20.763 -20.122 1.00 57.41 108 VAL A C 1
ATOM 801 O O . VAL A 1 108 ? 24.398 21.883 -19.645 1.00 57.41 108 VAL A O 1
ATOM 804 N N . ARG A 1 109 ? 25.738 20.280 -20.474 1.00 55.00 109 ARG A N 1
ATOM 805 C CA . ARG A 1 109 ? 26.783 21.165 -20.981 1.00 55.00 109 ARG A CA 1
ATOM 806 C C . ARG A 1 109 ? 26.399 21.541 -22.406 1.00 55.00 109 ARG A C 1
ATOM 808 O O . ARG A 1 109 ? 26.121 20.666 -23.221 1.00 55.00 109 ARG A O 1
ATOM 815 N N . GLY A 1 110 ? 26.439 22.833 -22.683 1.00 54.47 110 GLY A N 1
ATOM 816 C CA . GLY A 1 110 ? 26.206 23.434 -23.989 1.00 54.47 110 GLY A CA 1
ATOM 817 C C . GLY A 1 110 ? 25.433 24.730 -23.769 1.00 54.47 110 GLY A C 1
ATOM 818 O O . GLY A 1 110 ? 24.272 24.671 -23.397 1.00 54.47 110 GLY A O 1
ATOM 819 N N . ARG A 1 111 ? 26.007 25.913 -23.945 1.00 44.31 111 ARG A N 1
ATOM 820 C CA . ARG A 1 111 ? 27.208 26.287 -24.684 1.00 44.31 111 ARG A CA 1
ATOM 821 C C . ARG A 1 111 ? 27.635 27.677 -24.214 1.00 44.31 111 ARG A C 1
ATOM 823 O O . ARG A 1 111 ? 26.730 28.427 -23.790 1.00 44.31 111 ARG A O 1
#

Sequence (111 aa):
MPGPPETGPGPDHPLRRLEAVAASLRAEHDRWRAGSAERAAARGAAARRGELGPGVRELQGRVDAGLTTWAAVLDGRDRTVAAASARRHVAERLVELARLVPPADRGVRGR